Protein AF-A0A8T8WB37-F1 (afdb_monomer_lite)

Foldseek 3Di:
DPPDFDWDWDQDPVQKIWIATPPQRFIAIGNDPVRRVVRRVVVSVVPPPD

Structure (mmCIF, N/CA/C/O backbone):
data_AF-A0A8T8WB37-F1
#
_entry.id   AF-A0A8T8WB37-F1
#
loop_
_atom_site.group_PDB
_atom_site.id
_atom_site.type_symbol
_atom_site.label_atom_id
_atom_site.label_alt_id
_atom_site.label_comp_id
_atom_site.label_asym_id
_atom_site.label_entity_id
_atom_site.label_seq_id
_atom_site.pdbx_PDB_ins_code
_atom_site.Cartn_x
_atom_site.Cartn_y
_atom_site.Cartn_z
_atom_site.occupancy
_atom_site.B_iso_or_equiv
_atom_site.auth_seq_id
_atom_site.auth_comp_id
_atom_site.auth_asym_id
_atom_site.auth_atom_id
_atom_site.pdbx_PDB_model_num
ATOM 1 N N . MET A 1 1 ? -1.640 16.896 -16.950 1.00 41.91 1 MET A N 1
ATOM 2 C CA . MET A 1 1 ? -2.721 15.892 -16.972 1.00 41.91 1 MET A CA 1
ATOM 3 C C . MET A 1 1 ? -2.588 15.108 -15.683 1.00 41.91 1 MET A C 1
ATOM 5 O O . MET A 1 1 ? -1.502 14.603 -15.446 1.00 41.91 1 MET A O 1
ATOM 9 N N . SER A 1 2 ? -3.589 15.101 -14.803 1.00 50.50 2 SER A N 1
ATOM 10 C CA . SER A 1 2 ? -3.545 14.217 -13.632 1.00 50.50 2 SER A CA 1
ATOM 11 C C . SER A 1 2 ? -3.901 12.822 -14.117 1.00 50.50 2 SER A C 1
ATOM 13 O O . SER A 1 2 ? -5.076 12.559 -14.364 1.00 50.50 2 SER A O 1
ATOM 15 N N . THR A 1 3 ? -2.894 11.977 -14.329 1.00 66.12 3 THR A N 1
ATOM 16 C CA . THR A 1 3 ? -3.089 10.548 -14.575 1.00 66.12 3 THR A CA 1
ATOM 17 C C . THR A 1 3 ? -3.736 9.979 -13.320 1.00 66.12 3 THR A C 1
ATOM 19 O O . THR A 1 3 ? -3.085 9.814 -12.292 1.00 66.12 3 THR A O 1
ATOM 22 N N . LYS A 1 4 ? -5.060 9.829 -13.343 1.00 71.06 4 LYS A N 1
ATOM 23 C CA . LYS A 1 4 ? -5.769 9.099 -12.299 1.00 71.06 4 LYS A CA 1
ATOM 24 C C . LYS A 1 4 ? -5.581 7.634 -12.641 1.00 71.06 4 LYS A C 1
ATOM 26 O O . LYS A 1 4 ? -6.135 7.195 -13.640 1.00 71.06 4 LYS A O 1
ATOM 31 N N . ARG A 1 5 ? -4.767 6.941 -11.853 1.00 81.25 5 ARG A N 1
ATOM 32 C CA . ARG A 1 5 ? -4.644 5.490 -11.921 1.00 81.25 5 ARG A CA 1
ATOM 33 C C . ARG A 1 5 ? -5.753 4.878 -11.073 1.00 81.25 5 ARG A C 1
ATOM 35 O O . ARG A 1 5 ? -5.976 5.320 -9.941 1.00 81.25 5 ARG A O 1
ATOM 42 N N . ASP A 1 6 ? -6.466 3.909 -11.628 1.00 87.69 6 ASP A N 1
ATOM 43 C CA . ASP A 1 6 ? -7.448 3.118 -10.894 1.00 87.69 6 ASP A CA 1
ATOM 44 C C . ASP A 1 6 ? -6.718 1.960 -10.204 1.00 87.69 6 ASP A C 1
ATOM 46 O O . ASP A 1 6 ? -6.426 0.924 -10.802 1.00 87.69 6 ASP A O 1
ATOM 50 N N . ILE A 1 7 ? -6.396 2.169 -8.925 1.00 90.88 7 ILE A N 1
ATOM 51 C CA . ILE A 1 7 ? -5.683 1.194 -8.097 1.00 90.88 7 ILE A CA 1
ATOM 52 C C . ILE A 1 7 ? -6.675 0.532 -7.143 1.00 90.88 7 ILE A C 1
ATOM 54 O O . ILE A 1 7 ? -7.332 1.199 -6.336 1.00 90.88 7 ILE A O 1
ATOM 58 N N . ARG A 1 8 ? -6.767 -0.798 -7.202 1.00 91.81 8 ARG A N 1
ATOM 59 C CA . ARG A 1 8 ? -7.557 -1.596 -6.261 1.00 91.81 8 ARG A CA 1
ATOM 60 C C . ARG A 1 8 ? -6.725 -1.980 -5.058 1.00 91.81 8 ARG A C 1
ATOM 62 O O . ARG A 1 8 ? -5.641 -2.527 -5.205 1.00 91.81 8 ARG A O 1
ATOM 69 N N . LEU A 1 9 ? -7.280 -1.764 -3.873 1.00 93.56 9 LEU A N 1
ATOM 70 C CA . LEU A 1 9 ? -6.659 -2.154 -2.618 1.00 93.56 9 LEU A CA 1
ATOM 71 C C . LEU A 1 9 ? -7.446 -3.297 -1.976 1.00 93.56 9 LEU A C 1
ATOM 73 O O . LEU A 1 9 ? -8.657 -3.185 -1.779 1.00 93.56 9 LEU A O 1
ATOM 77 N N . ILE A 1 10 ? -6.755 -4.385 -1.658 1.00 94.25 10 ILE A N 1
ATOM 78 C CA . ILE A 1 10 ? -7.318 -5.611 -1.096 1.00 94.25 10 ILE A CA 1
ATOM 79 C C . ILE A 1 10 ? -6.585 -5.898 0.213 1.00 94.25 10 ILE A C 1
ATOM 81 O O . ILE A 1 10 ? -5.362 -5.949 0.227 1.00 94.25 10 ILE A O 1
ATOM 85 N N . GLU A 1 11 ? -7.320 -6.066 1.307 1.00 94.62 11 GLU A N 1
ATOM 86 C CA . GLU A 1 11 ? -6.774 -6.546 2.583 1.00 94.62 11 GLU A CA 1
ATOM 87 C C . GLU A 1 11 ? -6.838 -8.079 2.583 1.00 94.62 11 GLU A C 1
ATOM 89 O O . GLU A 1 11 ? -7.881 -8.651 2.250 1.00 94.62 11 GLU A O 1
ATOM 94 N N . THR A 1 12 ? -5.721 -8.741 2.868 1.00 90.38 12 THR A N 1
ATOM 95 C CA . THR A 1 12 ? -5.619 -10.201 2.924 1.00 90.38 12 THR A CA 1
ATOM 96 C C . THR A 1 12 ? -5.987 -10.716 4.315 1.00 90.38 12 THR A C 1
ATOM 98 O O . THR A 1 12 ? -5.982 -9.974 5.295 1.00 90.38 12 THR A O 1
ATOM 101 N N . ASP A 1 13 ? -6.295 -12.012 4.413 1.00 90.94 13 ASP A N 1
ATOM 102 C CA . ASP A 1 13 ? -6.602 -12.673 5.694 1.00 90.94 13 ASP A CA 1
ATOM 103 C C . ASP A 1 13 ? -5.394 -12.672 6.656 1.00 90.94 13 ASP A C 1
ATOM 105 O O . ASP A 1 13 ? -5.562 -12.704 7.873 1.00 90.94 13 ASP A O 1
ATOM 109 N N . ASP A 1 14 ? -4.179 -12.571 6.110 1.00 87.56 14 ASP A N 1
ATOM 110 C CA . ASP A 1 14 ? -2.923 -12.415 6.852 1.00 87.56 14 ASP A CA 1
ATOM 111 C C . ASP A 1 14 ? -2.740 -10.999 7.441 1.00 87.56 14 ASP A C 1
ATOM 113 O O . ASP A 1 14 ? -1.822 -10.765 8.227 1.00 87.56 14 ASP A O 1
ATOM 117 N N . GLY A 1 15 ? -3.633 -10.058 7.108 1.00 91.38 15 GLY A N 1
ATOM 118 C CA . G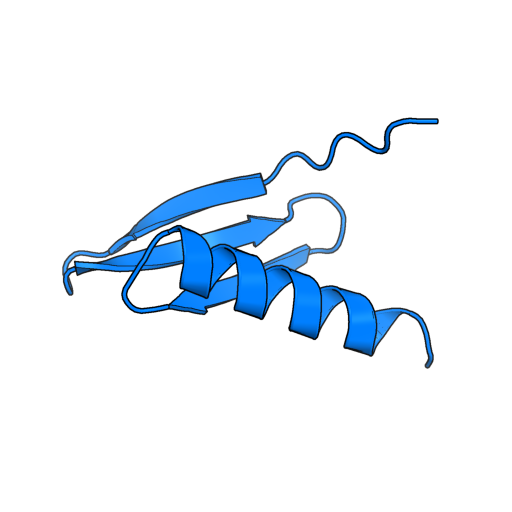LY A 1 15 ? -3.576 -8.663 7.551 1.00 91.38 15 GLY A CA 1
ATOM 119 C C . GLY A 1 15 ? -2.665 -7.774 6.702 1.00 91.38 15 GLY A C 1
ATOM 120 O O . GLY A 1 15 ? -2.419 -6.627 7.071 1.00 91.38 15 GLY A O 1
ATOM 121 N N . GLU A 1 16 ? -2.177 -8.281 5.571 1.00 93.75 16 GLU A N 1
ATOM 122 C CA . GLU A 1 16 ? -1.406 -7.514 4.595 1.00 93.75 16 GLU A CA 1
ATOM 123 C C . GLU A 1 16 ? -2.338 -6.802 3.604 1.00 93.75 16 GLU A C 1
ATOM 125 O O . GLU A 1 16 ? -3.506 -7.145 3.425 1.00 93.75 16 GLU A O 1
ATOM 130 N N . PHE A 1 17 ? -1.811 -5.801 2.910 1.00 95.69 17 PHE A N 1
ATOM 131 C CA . PHE A 1 17 ? -2.495 -5.087 1.845 1.00 95.69 17 PHE A CA 1
ATOM 132 C C . PHE A 1 17 ? -1.865 -5.406 0.495 1.00 95.69 17 PHE A C 1
ATOM 134 O O . PHE A 1 17 ? -0.649 -5.404 0.336 1.00 95.69 17 PHE A O 1
ATOM 141 N N . ALA A 1 18 ? -2.711 -5.619 -0.503 1.00 94.12 18 ALA A N 1
ATOM 142 C CA . ALA A 1 18 ? -2.339 -5.756 -1.899 1.00 94.12 18 ALA A CA 1
ATOM 143 C C . ALA A 1 18 ? -2.947 -4.597 -2.695 1.00 94.12 18 ALA A C 1
ATOM 145 O O . ALA A 1 18 ? -4.168 -4.454 -2.772 1.00 94.12 18 ALA A O 1
ATOM 146 N N . ALA A 1 19 ? -2.091 -3.767 -3.277 1.00 95.00 19 ALA A N 1
ATOM 147 C CA . ALA A 1 19 ? -2.442 -2.747 -4.246 1.00 95.00 19 ALA A CA 1
ATOM 148 C C . ALA A 1 19 ? -2.255 -3.326 -5.655 1.00 95.00 19 ALA A C 1
ATOM 150 O O . ALA A 1 19 ? -1.208 -3.891 -5.961 1.00 95.00 19 ALA A O 1
ATOM 151 N N . VAL A 1 20 ? -3.272 -3.209 -6.503 1.00 92.31 20 VAL A N 1
ATOM 152 C CA . VAL A 1 20 ? -3.290 -3.726 -7.875 1.00 92.31 20 VAL A CA 1
ATOM 153 C C . VAL A 1 20 ? -3.635 -2.583 -8.813 1.00 92.31 20 VAL A C 1
ATOM 155 O O . VAL A 1 20 ? -4.710 -1.997 -8.693 1.00 92.31 20 VAL A O 1
ATOM 158 N N . ASP A 1 21 ? -2.746 -2.286 -9.750 1.00 91.44 21 ASP A N 1
ATOM 159 C CA . ASP A 1 21 ? -2.986 -1.311 -10.805 1.00 91.44 21 ASP A CA 1
ATOM 160 C C . ASP A 1 21 ? -3.609 -2.023 -12.015 1.00 91.44 21 ASP A C 1
ATOM 162 O O . ASP A 1 21 ? -2.988 -2.905 -12.617 1.00 91.44 21 ASP A O 1
ATOM 166 N N . GLU A 1 22 ? -4.859 -1.686 -12.352 1.00 87.50 22 GLU A N 1
ATOM 167 C CA . GLU A 1 22 ? -5.566 -2.320 -13.476 1.00 87.50 22 GLU A CA 1
ATOM 168 C C . GLU A 1 22 ? -5.050 -1.843 -14.850 1.00 87.50 22 GLU A C 1
ATOM 170 O O . GLU A 1 22 ? -5.328 -2.493 -15.859 1.00 87.50 22 GLU A O 1
ATOM 175 N N . GLU A 1 23 ? -4.293 -0.742 -14.906 1.00 85.25 23 GLU A N 1
ATOM 176 C CA . GLU A 1 23 ? -3.785 -0.142 -16.144 1.00 85.25 23 GLU A CA 1
ATOM 177 C C . GLU A 1 23 ? -2.433 -0.753 -16.550 1.00 85.25 23 GLU A C 1
ATOM 179 O O . GLU A 1 23 ? -2.277 -1.248 -17.670 1.00 85.25 23 GLU A O 1
ATOM 184 N N . SER A 1 24 ? -1.482 -0.805 -15.620 1.00 83.12 24 SER A N 1
ATOM 185 C CA . SER A 1 24 ? -0.141 -1.370 -15.799 1.00 83.12 24 SER A CA 1
ATOM 186 C C . SER A 1 24 ? -0.080 -2.884 -15.562 1.00 83.12 24 SER A C 1
ATOM 188 O O . SER A 1 24 ? 0.860 -3.554 -16.014 1.00 83.12 24 SER A O 1
ATOM 190 N N . GLY A 1 25 ? -1.072 -3.449 -14.861 1.00 86.25 25 GLY A N 1
ATOM 191 C CA . GLY A 1 25 ? -1.103 -4.863 -14.474 1.00 86.25 25 GLY A CA 1
ATOM 192 C C . GLY A 1 25 ? -0.043 -5.224 -13.428 1.00 86.25 25 GLY A C 1
ATOM 193 O O . GLY A 1 25 ? 0.448 -6.355 -13.410 1.00 86.25 25 GLY A O 1
ATOM 194 N N . VAL A 1 26 ? 0.349 -4.250 -12.606 1.00 88.69 26 VAL A N 1
ATOM 195 C CA . VAL A 1 26 ? 1.344 -4.388 -11.538 1.00 88.69 26 VAL A CA 1
ATOM 196 C C . VAL A 1 26 ? 0.628 -4.565 -10.204 1.00 88.69 26 VAL A C 1
ATOM 198 O O . VAL A 1 26 ? -0.394 -3.931 -9.943 1.00 88.69 26 VAL A O 1
ATOM 201 N N . THR A 1 27 ? 1.187 -5.417 -9.347 1.00 92.50 27 THR A N 1
ATOM 202 C CA . THR A 1 27 ? 0.665 -5.664 -8.003 1.00 92.50 27 THR A CA 1
ATOM 203 C C . THR A 1 27 ? 1.769 -5.448 -6.980 1.00 92.50 27 THR A C 1
ATOM 205 O O . THR A 1 27 ? 2.776 -6.152 -7.012 1.00 92.50 27 THR A O 1
ATOM 208 N N . GLY A 1 28 ? 1.562 -4.502 -6.066 1.00 92.88 28 GLY A N 1
ATOM 209 C CA . GLY A 1 28 ? 2.404 -4.289 -4.893 1.00 92.88 28 GLY A CA 1
ATOM 210 C C . GLY A 1 28 ? 1.718 -4.809 -3.635 1.00 92.88 28 GLY A C 1
ATOM 211 O O . GLY A 1 28 ? 0.541 -4.547 -3.414 1.00 92.88 28 GLY A O 1
ATOM 212 N N . THR A 1 29 ? 2.439 -5.549 -2.801 1.00 94.00 29 THR A N 1
ATOM 213 C CA . THR A 1 29 ? 1.954 -6.029 -1.496 1.00 94.00 29 THR A CA 1
ATOM 214 C C . THR A 1 29 ? 2.737 -5.368 -0.368 1.00 94.00 29 THR A C 1
ATOM 216 O O . THR A 1 29 ? 3.888 -4.993 -0.579 1.00 94.00 29 THR A O 1
ATOM 219 N N . GLY A 1 30 ? 2.152 -5.226 0.817 1.00 94.25 30 GLY A N 1
ATOM 220 C CA . GLY A 1 30 ? 2.844 -4.702 1.997 1.00 94.25 30 GLY A CA 1
ATOM 221 C C . GLY A 1 30 ? 2.020 -4.830 3.273 1.00 94.25 30 GLY A C 1
ATOM 222 O O . GLY A 1 30 ? 0.819 -5.078 3.222 1.00 94.25 30 GLY A O 1
ATOM 223 N N . GLU A 1 31 ? 2.645 -4.615 4.426 1.00 93.31 31 GLU A N 1
ATOM 224 C CA . GLU A 1 31 ? 1.999 -4.725 5.745 1.00 93.31 31 GLU A CA 1
ATOM 225 C C . GLU A 1 31 ? 0.951 -3.621 5.975 1.00 93.31 31 GLU A C 1
ATOM 227 O O . GLU A 1 31 ? 0.052 -3.738 6.806 1.00 93.31 31 GLU A O 1
ATOM 232 N N . THR A 1 32 ? 1.042 -2.521 5.223 1.00 93.00 32 THR A N 1
ATOM 233 C CA . THR A 1 32 ? 0.100 -1.401 5.286 1.00 93.00 32 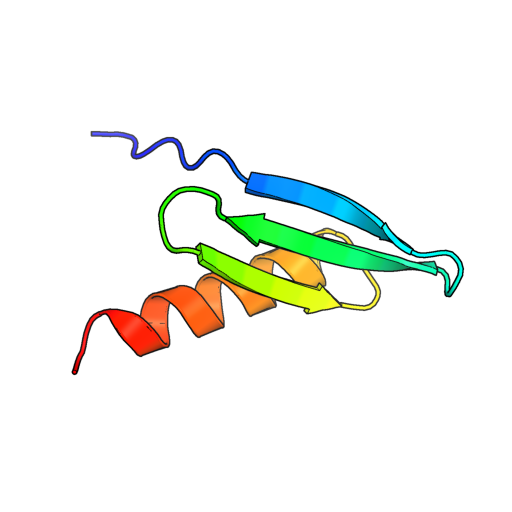THR A CA 1
ATOM 234 C C . THR A 1 32 ? -0.331 -0.953 3.896 1.00 93.00 32 THR A C 1
ATOM 236 O O . THR A 1 32 ? 0.329 -1.213 2.892 1.00 93.00 32 THR A O 1
ATOM 239 N N . ARG A 1 33 ? -1.440 -0.209 3.841 1.00 92.38 33 ARG A N 1
ATOM 240 C CA . ARG A 1 33 ? -1.970 0.379 2.601 1.00 92.38 33 ARG A CA 1
ATOM 241 C C . ARG A 1 33 ? -0.933 1.229 1.867 1.00 92.38 33 ARG A C 1
ATOM 243 O O . ARG A 1 33 ? -0.830 1.151 0.649 1.00 92.38 33 ARG A O 1
ATOM 250 N N . GLU A 1 34 ? -0.196 2.048 2.615 1.00 92.44 34 GLU A N 1
ATOM 251 C CA . GLU A 1 34 ? 0.839 2.935 2.077 1.00 92.44 34 GLU A CA 1
ATOM 252 C C . GLU A 1 34 ? 2.032 2.141 1.547 1.00 92.44 34 GLU A C 1
ATOM 254 O O . GLU A 1 34 ? 2.549 2.459 0.482 1.00 92.44 34 GLU A O 1
ATOM 259 N N . GLU A 1 35 ? 2.430 1.079 2.246 1.00 94.25 35 GLU A N 1
ATOM 260 C CA . GLU A 1 35 ? 3.525 0.215 1.811 1.00 94.25 35 GLU A CA 1
ATOM 261 C C . GLU A 1 35 ? 3.168 -0.565 0.541 1.00 94.25 35 GLU A C 1
ATOM 263 O O . GLU A 1 35 ? 3.947 -0.578 -0.409 1.00 94.25 35 GLU A O 1
ATOM 268 N N . ALA A 1 36 ? 1.956 -1.122 0.469 1.00 94.38 36 ALA A N 1
ATOM 269 C CA . ALA A 1 36 ? 1.455 -1.787 -0.731 1.00 94.38 36 ALA A CA 1
ATOM 270 C C . ALA A 1 36 ? 1.446 -0.846 -1.949 1.00 94.38 36 ALA A C 1
ATOM 272 O O . ALA A 1 36 ? 1.857 -1.240 -3.040 1.00 94.38 36 ALA A O 1
ATOM 273 N N . LEU A 1 37 ? 1.034 0.413 -1.755 1.00 91.88 37 LEU A N 1
ATOM 274 C CA . LEU A 1 37 ? 1.066 1.445 -2.795 1.00 91.88 37 LEU A CA 1
ATOM 275 C C . LEU A 1 37 ? 2.494 1.852 -3.171 1.00 91.88 37 LEU A C 1
ATOM 277 O O . LEU A 1 37 ? 2.798 1.954 -4.352 1.00 91.88 37 LEU A O 1
ATOM 281 N N . SER A 1 38 ? 3.384 2.042 -2.194 1.00 92.69 38 SER A N 1
ATOM 282 C CA . SER A 1 38 ? 4.782 2.398 -2.456 1.00 92.69 38 SER A CA 1
ATOM 283 C C . SER A 1 38 ? 5.516 1.294 -3.216 1.00 92.69 38 SER A C 1
ATOM 285 O O . SER A 1 38 ? 6.325 1.593 -4.092 1.00 92.69 38 SER A O 1
ATOM 287 N N . ASN A 1 39 ? 5.229 0.029 -2.900 1.00 91.81 39 ASN A N 1
ATOM 288 C CA . ASN A 1 39 ? 5.778 -1.121 -3.610 1.00 91.81 39 ASN A CA 1
ATOM 289 C C . ASN A 1 39 ? 5.202 -1.218 -5.025 1.00 91.81 39 ASN A C 1
ATOM 291 O O . ASN A 1 39 ? 5.944 -1.498 -5.961 1.00 91.81 39 ASN A O 1
ATOM 295 N N . LEU A 1 40 ? 3.909 -0.936 -5.204 1.00 91.62 40 LEU A N 1
ATOM 296 C CA . LEU A 1 40 ? 3.291 -0.860 -6.527 1.00 91.62 40 LEU A CA 1
ATOM 297 C C . LEU A 1 40 ? 3.923 0.238 -7.392 1.00 91.62 40 LEU A C 1
ATOM 299 O O . LEU A 1 40 ? 4.293 -0.048 -8.524 1.00 91.62 40 LEU A O 1
ATOM 303 N N . ASP A 1 41 ? 4.100 1.455 -6.868 1.00 89.75 41 ASP A N 1
ATOM 304 C CA . ASP A 1 41 ? 4.749 2.553 -7.602 1.00 89.75 41 ASP A CA 1
ATOM 305 C C . ASP A 1 41 ? 6.211 2.218 -7.931 1.00 89.75 41 ASP A C 1
ATOM 307 O O . ASP A 1 41 ? 6.667 2.485 -9.039 1.00 89.75 41 ASP A O 1
ATO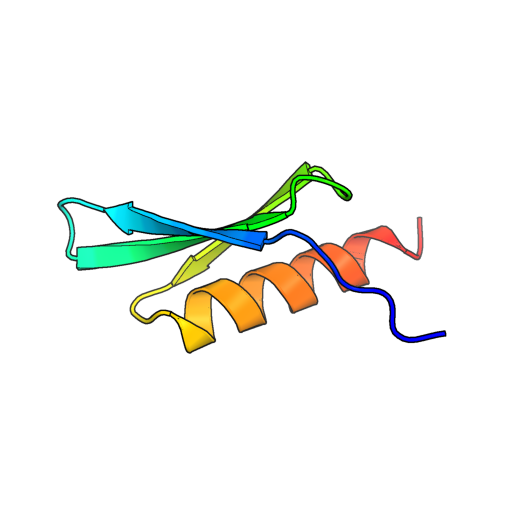M 311 N N . ALA A 1 42 ? 6.946 1.587 -7.010 1.00 88.25 42 ALA A N 1
ATOM 312 C CA . ALA A 1 42 ? 8.312 1.142 -7.280 1.00 88.25 42 ALA A CA 1
ATOM 313 C C . ALA A 1 42 ? 8.366 0.132 -8.441 1.00 88.25 42 ALA A C 1
ATOM 315 O O . ALA A 1 42 ? 9.188 0.283 -9.340 1.00 88.25 42 ALA A 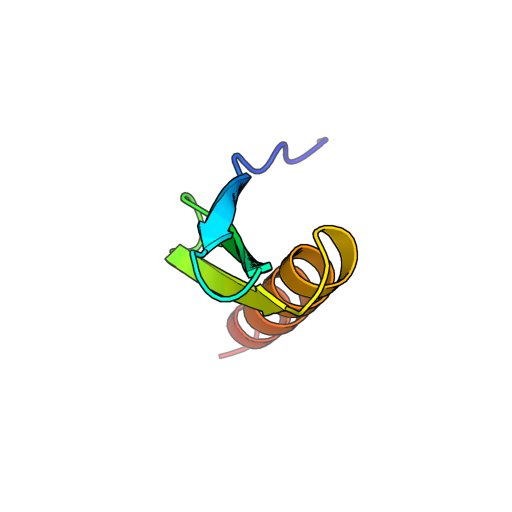O 1
ATOM 316 N N . LEU A 1 43 ? 7.463 -0.851 -8.452 1.00 87.19 43 LEU A N 1
ATOM 317 C CA . LEU A 1 43 ? 7.371 -1.865 -9.507 1.00 87.19 43 LEU A CA 1
ATOM 318 C C . LEU A 1 43 ? 6.900 -1.287 -10.855 1.00 87.19 43 LEU A C 1
ATOM 320 O O . LEU A 1 43 ? 7.327 -1.762 -11.907 1.00 87.19 43 LEU A O 1
ATOM 324 N N . ASP A 1 44 ? 6.026 -0.279 -10.837 1.00 83.94 44 ASP A N 1
ATOM 325 C CA . ASP A 1 44 ? 5.561 0.428 -12.037 1.00 83.94 44 ASP A CA 1
ATOM 326 C C . ASP A 1 44 ? 6.707 1.219 -12.688 1.00 83.94 44 ASP A C 1
ATOM 328 O O . ASP A 1 44 ? 6.947 1.105 -13.892 1.00 83.94 44 ASP A O 1
ATOM 332 N N . LEU A 1 45 ? 7.504 1.915 -11.869 1.00 76.81 45 LEU A N 1
ATOM 333 C CA . LEU A 1 45 ? 8.702 2.636 -12.310 1.00 76.81 45 LEU A CA 1
ATOM 334 C C . LEU A 1 45 ? 9.773 1.703 -12.901 1.00 76.81 45 LEU A C 1
ATOM 3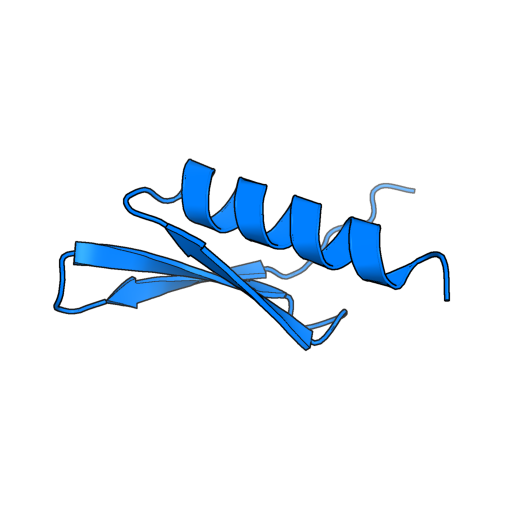36 O O . LEU A 1 45 ? 10.483 2.100 -13.822 1.00 76.81 45 LEU A O 1
ATOM 340 N N . GLU A 1 46 ? 9.884 0.457 -12.427 1.00 72.00 46 GLU A N 1
ATOM 341 C CA . GLU A 1 46 ? 10.814 -0.533 -12.996 1.00 72.00 46 GLU A CA 1
ATOM 342 C C . GLU A 1 46 ? 10.411 -1.012 -14.403 1.00 72.00 46 GLU A C 1
ATOM 344 O O . GLU A 1 46 ? 11.235 -1.580 -15.127 1.00 72.00 46 GLU A O 1
ATOM 349 N N . ARG A 1 47 ? 9.158 -0.787 -14.820 1.00 66.81 47 ARG A N 1
ATOM 350 C CA . ARG A 1 47 ? 8.655 -1.216 -16.130 1.00 66.81 47 ARG A CA 1
ATOM 351 C C . ARG A 1 47 ? 8.896 -0.187 -17.240 1.00 66.81 47 ARG A C 1
ATOM 353 O O . ARG A 1 47 ? 8.998 -0.592 -18.397 1.00 66.81 47 ARG A O 1
ATOM 360 N N . GLU A 1 48 ? 8.993 1.105 -16.923 1.00 62.16 48 GLU A N 1
ATOM 361 C CA . GLU A 1 48 ? 9.072 2.176 -17.935 1.00 62.16 48 GLU A CA 1
ATOM 362 C C . GLU A 1 48 ? 10.428 2.271 -18.681 1.00 62.16 48 GLU A C 1
ATOM 364 O O . GLU A 1 48 ? 10.517 2.997 -19.670 1.00 62.16 48 GLU A O 1
ATOM 369 N N . ASP A 1 49 ? 11.454 1.489 -18.307 1.00 60.06 49 ASP A N 1
ATOM 370 C CA . ASP A 1 49 ? 12.822 1.577 -18.868 1.00 60.06 49 ASP A CA 1
ATOM 371 C C . ASP A 1 49 ? 13.342 0.304 -19.601 1.00 60.06 49 ASP A C 1
ATOM 373 O O . ASP A 1 49 ? 14.557 0.110 -19.718 1.00 60.06 49 ASP A O 1
ATOM 377 N N . LYS A 1 50 ? 12.477 -0.583 -20.133 1.00 48.06 50 LYS A N 1
ATOM 378 C CA . LYS A 1 50 ? 12.919 -1.797 -20.870 1.00 48.06 50 LYS A CA 1
ATOM 379 C C . LYS A 1 50 ? 12.456 -1.916 -22.322 1.00 48.06 50 LYS A C 1
ATOM 381 O O . LYS A 1 50 ? 11.243 -1.779 -22.584 1.00 48.06 50 LYS A O 1
#

Radius of gyration: 11.03 Å; chains: 1; bounding box: 20×29×28 Å

Secondary structure (DSSP, 8-state):
------EEEEE-TTS-EEEEETTT--EEEESSHHHHHHHHHHHHHTTTT-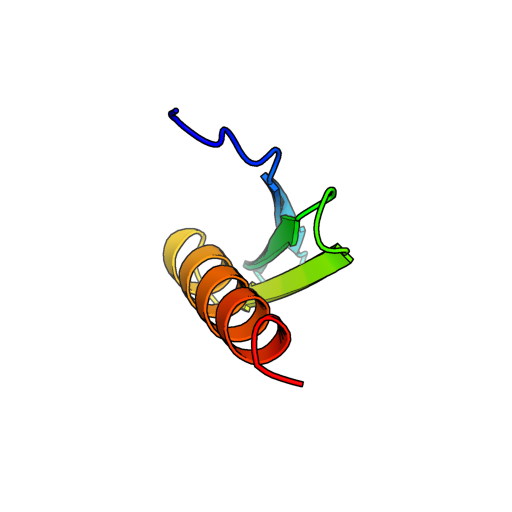

Organism: NCBI:txid1017351

InterPro domains:
  IPR055811 Protein of unknown function DUF7387 [PF24113] (4-46)

pLDDT: mean 85.07, std 13.09, range [41.91, 95.69]

Sequence (50 aa):
MSTKRDIRLIETDDGEFAAVDEESGVTGTGETREEALSNLDALDLEREDK